Protein AF-A0AAZ3SBE6-F1 (afdb_monomer)

Structure (mmCIF, N/CA/C/O backbone):
data_AF-A0AAZ3SBE6-F1
#
_entry.id   AF-A0AAZ3SBE6-F1
#
loop_
_atom_site.group_PDB
_atom_site.id
_atom_site.type_symbol
_atom_site.label_atom_id
_atom_site.label_alt_id
_atom_site.label_comp_id
_atom_site.label_asym_id
_atom_site.label_entity_id
_atom_site.label_seq_id
_atom_site.pdbx_PDB_ins_code
_atom_site.Cartn_x
_atom_site.Cartn_y
_atom_site.Cartn_z
_atom_site.occupancy
_atom_site.B_iso_or_equiv
_atom_site.auth_seq_id
_atom_site.auth_comp_id
_atom_site.auth_asym_id
_atom_site.auth_atom_id
_atom_site.pdbx_PDB_model_num
ATOM 1 N N . MET A 1 1 ? -58.672 59.841 57.257 1.00 48.72 1 MET A N 1
ATOM 2 C CA . MET A 1 1 ? -59.057 59.284 55.943 1.00 48.72 1 MET A CA 1
ATOM 3 C C . MET A 1 1 ? -57.813 59.080 55.098 1.00 48.72 1 MET A C 1
ATOM 5 O O . MET A 1 1 ? -57.321 60.045 54.529 1.00 48.72 1 MET A O 1
ATOM 9 N N . LYS A 1 2 ? -57.314 57.847 55.048 1.00 37.62 2 LYS A N 1
ATOM 10 C CA . LYS A 1 2 ? -57.009 57.119 53.811 1.00 37.62 2 LYS A CA 1
ATOM 11 C C . LYS A 1 2 ? -56.460 55.758 54.218 1.00 37.62 2 LYS A C 1
ATOM 13 O O . LYS A 1 2 ? -55.415 55.681 54.853 1.00 37.62 2 LYS A O 1
ATOM 18 N N . MET A 1 3 ? -57.268 54.742 53.952 1.00 44.31 3 MET A N 1
ATOM 19 C CA . MET A 1 3 ? -56.828 53.362 53.905 1.00 44.31 3 MET A CA 1
ATOM 20 C C . MET A 1 3 ? -56.060 53.117 52.594 1.00 44.31 3 MET A C 1
ATOM 22 O O . MET A 1 3 ? -56.175 53.900 51.647 1.00 44.31 3 MET A O 1
ATOM 26 N N . ASP A 1 4 ? -55.345 51.992 52.605 1.00 48.34 4 ASP A N 1
ATOM 27 C CA . ASP A 1 4 ? -54.994 51.139 51.465 1.00 48.34 4 ASP A CA 1
ATOM 28 C C . ASP A 1 4 ? -53.674 51.414 50.741 1.00 48.34 4 ASP A C 1
ATOM 30 O O . ASP A 1 4 ? -53.627 51.987 49.655 1.00 48.34 4 ASP A O 1
ATOM 34 N N . SER A 1 5 ? -52.603 50.857 51.316 1.00 45.94 5 SER A N 1
ATOM 35 C CA . SER A 1 5 ? -51.370 50.525 50.584 1.00 45.94 5 SER A CA 1
ATOM 36 C C . SER A 1 5 ? -51.027 49.023 50.636 1.00 45.94 5 SER A C 1
ATOM 38 O O . SER A 1 5 ? -50.008 48.614 50.095 1.00 45.94 5 SER A O 1
ATOM 40 N N . GLU A 1 6 ? -51.872 48.192 51.258 1.00 49.91 6 GLU A N 1
ATOM 41 C CA . GLU A 1 6 ? -51.632 46.754 51.507 1.00 49.91 6 GLU A CA 1
ATOM 42 C C . GLU A 1 6 ? -52.179 45.819 50.404 1.00 49.91 6 GLU A C 1
ATOM 44 O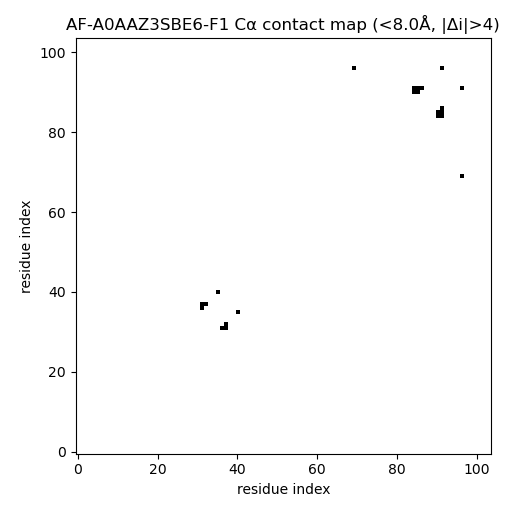 O . GLU A 1 6 ? -52.276 44.615 50.609 1.00 49.91 6 GLU A O 1
ATOM 49 N N . LEU A 1 7 ? -52.564 46.329 49.225 1.00 53.06 7 LEU A N 1
ATOM 50 C CA . LEU A 1 7 ? -53.282 45.524 48.218 1.00 53.06 7 LEU A CA 1
ATOM 51 C C . LEU A 1 7 ? -52.663 45.477 46.819 1.00 53.06 7 LEU A C 1
ATOM 53 O O . LEU A 1 7 ? -53.398 45.293 45.856 1.00 53.06 7 LEU A O 1
ATOM 57 N N . LEU A 1 8 ? -51.340 45.571 46.667 1.00 46.09 8 LEU A N 1
ATOM 58 C CA . LEU A 1 8 ? -50.687 45.204 45.399 1.00 46.09 8 LEU A CA 1
ATOM 59 C C . LEU A 1 8 ? -49.341 44.502 45.624 1.00 46.09 8 LEU A C 1
ATOM 61 O O . LEU A 1 8 ? -48.307 44.941 45.126 1.00 46.09 8 LEU A O 1
ATOM 65 N N . LEU A 1 9 ? -49.358 43.375 46.341 1.00 51.62 9 LEU A N 1
ATOM 66 C CA . LEU A 1 9 ? -48.351 42.341 46.104 1.00 51.62 9 LEU A CA 1
ATOM 67 C C . LEU A 1 9 ? -48.700 41.709 44.747 1.00 51.62 9 LEU A C 1
ATOM 69 O O . LEU A 1 9 ? -49.643 40.928 44.622 1.00 51.62 9 LEU A O 1
ATOM 73 N N . SER A 1 10 ? -48.038 42.174 43.694 1.00 48.91 10 SER A N 1
ATOM 74 C CA . SER A 1 10 ? -48.286 41.742 42.323 1.00 48.91 10 SER A CA 1
ATOM 75 C C . SER A 1 10 ? -47.870 40.271 42.130 1.00 48.91 10 SER A C 1
ATOM 77 O O . SER A 1 10 ? -46.821 39.868 42.634 1.00 48.91 10 SER A O 1
ATOM 79 N N . PRO A 1 11 ? -48.611 39.470 41.331 1.00 53.03 11 PRO A N 1
ATOM 80 C CA . PRO A 1 11 ? -48.215 38.100 40.958 1.00 53.03 11 PRO A CA 1
ATOM 81 C C . PRO A 1 11 ? -46.832 38.011 40.289 1.00 53.03 11 PRO A C 1
ATOM 83 O O . PRO A 1 11 ? -46.258 36.935 40.180 1.00 53.03 11 PRO A O 1
ATOM 86 N N . ALA A 1 12 ? -46.305 39.149 39.831 1.00 54.19 12 ALA A N 1
ATOM 87 C CA . ALA A 1 12 ? -45.020 39.273 39.159 1.00 54.19 12 ALA A CA 1
ATOM 88 C C . ALA A 1 12 ? -43.806 39.101 40.090 1.00 54.19 12 ALA A C 1
ATOM 90 O O . ALA A 1 12 ? -42.759 38.693 39.606 1.00 54.19 12 ALA A O 1
ATOM 91 N N . ILE A 1 13 ? -43.922 39.393 41.394 1.00 53.56 13 ILE A N 1
ATOM 92 C CA . ILE A 1 13 ? -42.797 39.220 42.336 1.00 53.56 13 ILE A CA 1
ATOM 93 C C . ILE A 1 13 ? -42.590 37.733 42.647 1.00 53.56 13 ILE A C 1
ATOM 95 O O . ILE A 1 13 ? -41.464 37.256 42.615 1.00 53.56 13 ILE A O 1
ATOM 99 N N . PHE A 1 14 ? -43.680 36.986 42.845 1.00 48.47 14 PHE A N 1
ATOM 100 C CA . PHE A 1 14 ? -43.625 35.544 43.095 1.00 48.47 14 PHE A CA 1
ATOM 101 C C . PHE A 1 14 ? -43.053 34.771 41.895 1.00 48.47 14 PHE A C 1
ATOM 103 O O . PHE A 1 14 ? -42.191 33.919 42.065 1.00 48.47 14 PHE A O 1
ATOM 110 N N . LEU A 1 15 ? -43.459 35.132 40.671 1.00 51.81 15 LEU A N 1
ATOM 111 C CA . LEU A 1 15 ? -42.925 34.514 39.453 1.00 51.81 15 LEU A CA 1
ATOM 112 C C . LEU A 1 15 ? -41.456 34.874 39.191 1.00 51.81 15 LEU A C 1
ATOM 114 O O . LEU A 1 15 ? -40.718 34.036 38.693 1.00 51.81 15 LEU A O 1
ATOM 118 N N . ALA A 1 16 ? -41.021 36.090 39.535 1.00 54.62 16 ALA A N 1
ATOM 119 C CA . ALA A 1 16 ? -39.625 36.497 39.370 1.00 54.62 16 ALA A CA 1
ATOM 120 C C . ALA A 1 16 ? -38.686 35.786 40.362 1.00 54.62 16 ALA A C 1
ATOM 122 O O . ALA A 1 16 ? -37.571 35.430 39.994 1.00 54.62 16 ALA A O 1
ATOM 123 N N . GLU A 1 17 ? -39.135 35.551 41.599 1.00 54.22 17 GLU A N 1
ATOM 124 C CA . GLU A 1 17 ? -38.374 34.789 42.600 1.00 54.22 17 GLU A CA 1
ATOM 125 C C . GLU A 1 17 ? -38.316 33.287 42.264 1.00 54.22 17 GLU A C 1
ATOM 127 O O . GLU A 1 17 ? -37.265 32.671 42.440 1.00 54.22 17 GLU A O 1
ATOM 132 N N . GLU A 1 18 ? -39.398 32.697 41.737 1.00 54.59 18 GLU A N 1
ATOM 133 C CA . GLU A 1 18 ? -39.406 31.308 41.245 1.00 54.59 18 GLU A CA 1
ATOM 134 C C . GLU A 1 18 ? -38.521 31.131 39.995 1.00 54.59 18 GLU A C 1
ATOM 136 O O . GLU A 1 18 ? -37.746 30.179 39.920 1.00 54.59 18 GLU A O 1
ATOM 141 N N . GLU A 1 19 ? -38.555 32.077 39.048 1.00 55.81 19 GLU A N 1
ATOM 142 C CA . GLU A 1 19 ? -37.748 32.034 37.819 1.00 55.81 19 GLU A CA 1
ATOM 143 C C . GLU A 1 19 ? -36.240 32.242 38.102 1.00 55.81 19 GLU A C 1
ATOM 145 O O . GLU A 1 19 ? -35.392 31.607 37.467 1.00 55.81 19 GLU A O 1
ATOM 150 N N . GLU A 1 20 ? -35.878 33.060 39.101 1.00 57.38 20 GLU A N 1
ATOM 151 C CA . GLU A 1 20 ? -34.493 33.170 39.592 1.00 57.38 20 GLU A CA 1
ATOM 152 C C . GLU A 1 20 ? -34.039 31.940 40.398 1.00 57.38 20 GLU A C 1
ATOM 154 O O . GLU A 1 20 ? -32.880 31.522 40.285 1.00 57.38 20 GLU A O 1
ATOM 159 N N . ALA A 1 21 ? -34.928 31.333 41.190 1.00 59.75 21 ALA A N 1
ATOM 160 C CA . ALA A 1 21 ? -34.623 30.111 41.932 1.00 59.75 21 ALA A CA 1
ATOM 161 C C . ALA A 1 21 ? -34.338 28.938 40.979 1.00 59.75 21 ALA A C 1
ATOM 163 O O . ALA A 1 21 ? -33.321 28.254 41.141 1.00 59.75 21 ALA A O 1
ATOM 164 N N . ASP A 1 22 ? -35.152 28.777 39.933 1.00 64.69 22 ASP A N 1
ATOM 165 C CA . ASP A 1 22 ? -34.962 27.766 38.889 1.00 64.69 22 ASP A CA 1
ATOM 166 C C . ASP A 1 22 ? -33.638 27.969 38.133 1.00 64.69 22 ASP A C 1
ATOM 168 O O . ASP A 1 22 ? -32.927 27.007 37.838 1.00 64.69 22 ASP A O 1
ATOM 172 N N . MET A 1 23 ? -33.239 29.220 37.876 1.00 66.00 23 MET A N 1
ATOM 173 C CA . MET A 1 23 ? -31.947 29.563 37.259 1.00 66.00 23 MET A CA 1
ATOM 174 C C . MET A 1 23 ? -30.736 29.178 38.125 1.00 66.00 23 MET A C 1
ATOM 176 O O . MET A 1 23 ? -29.648 28.920 37.598 1.00 66.00 23 MET A O 1
ATOM 180 N N . SER A 1 24 ? -30.897 29.134 39.448 1.00 74.00 24 SER A N 1
ATOM 181 C CA . SER A 1 24 ? -29.827 28.762 40.377 1.00 74.00 24 SER A CA 1
ATOM 182 C C . SER A 1 24 ? -29.648 27.244 40.507 1.00 74.00 24 SER A C 1
ATOM 184 O O . SER A 1 24 ? -28.511 26.784 40.639 1.00 74.00 24 SER A O 1
ATOM 186 N N . ASP A 1 25 ? -30.727 26.464 40.374 1.00 86.50 25 ASP A N 1
ATOM 187 C CA . ASP A 1 25 ? -30.717 25.001 40.520 1.00 86.50 25 ASP A CA 1
ATOM 188 C C . ASP A 1 25 ? -29.893 24.315 39.416 1.00 86.50 25 ASP A C 1
ATOM 190 O O . ASP A 1 25 ? -29.097 23.410 39.676 1.00 86.50 25 ASP A O 1
ATOM 194 N N . TRP A 1 26 ? -29.948 24.842 38.188 1.00 86.00 26 TRP A N 1
ATOM 195 C CA . TRP A 1 26 ? -29.117 24.372 37.068 1.00 86.00 26 TRP A CA 1
ATOM 196 C C . TRP A 1 26 ? -27.609 24.558 37.281 1.00 86.00 26 TRP A C 1
ATOM 198 O O . TRP A 1 26 ? -26.807 23.901 36.613 1.00 86.00 26 TRP A O 1
ATOM 208 N N . ASN A 1 27 ? -27.211 25.434 38.206 1.00 87.12 27 ASN A N 1
ATOM 209 C CA . ASN A 1 27 ? -25.810 25.691 38.530 1.00 87.12 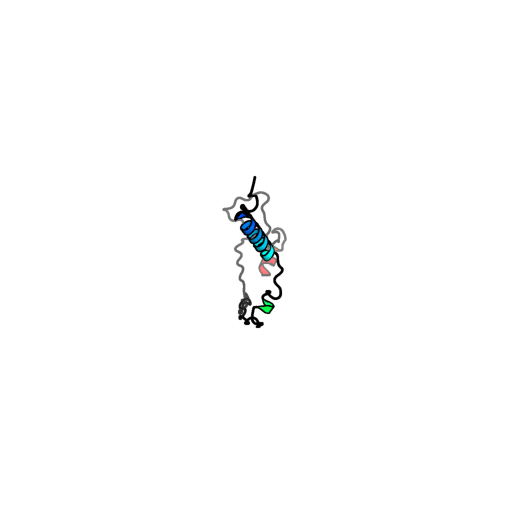27 ASN A CA 1
ATOM 210 C C . ASN A 1 27 ? -25.295 24.828 39.693 1.00 87.12 27 ASN A C 1
ATOM 212 O O . ASN A 1 27 ? -24.106 24.901 40.025 1.00 87.12 27 ASN A O 1
ATOM 216 N N . LEU A 1 28 ? -26.142 23.997 40.314 1.00 87.62 28 LEU A N 1
ATOM 217 C CA . LEU A 1 28 ? -25.710 23.124 41.398 1.00 87.62 28 LEU A CA 1
ATOM 218 C C . LEU A 1 28 ? -24.890 21.933 40.863 1.00 87.62 28 LEU A C 1
ATOM 220 O O . LEU A 1 28 ? -25.295 21.233 39.931 1.00 87.62 28 LEU A O 1
ATOM 224 N N . PRO A 1 29 ? -23.724 21.639 41.466 1.00 90.00 29 PRO A N 1
ATOM 225 C CA . PRO A 1 29 ? -22.912 20.507 41.055 1.00 90.00 29 PRO A CA 1
ATOM 226 C C . PRO A 1 29 ? -23.583 19.185 41.444 1.00 90.00 29 PRO A C 1
ATOM 228 O O . PRO A 1 29 ? -23.748 18.863 42.621 1.00 90.00 29 PRO A O 1
ATOM 231 N N . LEU A 1 30 ? -23.896 18.370 40.440 1.00 90.69 30 LEU A N 1
ATOM 232 C CA . LEU A 1 30 ? -24.498 17.055 40.642 1.00 90.69 30 LEU A CA 1
ATOM 233 C C . LEU A 1 30 ? -23.451 16.026 41.099 1.00 90.69 30 LEU A C 1
ATOM 235 O O . LEU A 1 30 ? -22.565 15.603 40.344 1.00 90.69 30 LEU A O 1
ATOM 239 N N . ALA A 1 31 ? -23.555 15.600 42.359 1.00 93.25 31 ALA A N 1
ATOM 240 C CA . ALA A 1 31 ? -22.686 14.584 42.941 1.00 93.25 31 ALA A CA 1
ATOM 241 C C . ALA A 1 31 ? -23.077 13.170 42.478 1.00 93.25 31 ALA A C 1
ATOM 243 O O . ALA A 1 31 ? -24.245 12.860 42.278 1.00 93.25 31 ALA A O 1
ATOM 244 N N . PHE A 1 32 ? -22.082 12.291 42.318 1.00 92.12 32 PHE A N 1
ATOM 245 C CA . PHE A 1 32 ? -22.276 10.868 41.988 1.00 92.12 32 PHE A CA 1
ATOM 246 C C . PHE A 1 32 ? -23.110 10.574 40.725 1.00 92.12 32 PHE A C 1
ATOM 248 O O . PHE A 1 32 ? -23.612 9.471 40.570 1.00 92.12 32 PHE A O 1
ATOM 255 N N . MET A 1 33 ? -23.198 11.507 39.773 1.00 93.69 33 MET A N 1
ATOM 256 C CA . MET A 1 33 ? -23.905 11.287 38.497 1.00 93.69 33 MET A CA 1
ATOM 257 C C . MET A 1 33 ? -22.989 10.885 37.331 1.00 93.69 33 MET A C 1
ATOM 259 O O . MET A 1 33 ? -23.412 10.781 36.183 1.00 93.69 33 MET A O 1
ATOM 263 N N . LYS A 1 34 ? -21.697 10.648 37.592 1.00 93.00 34 LYS A N 1
ATOM 264 C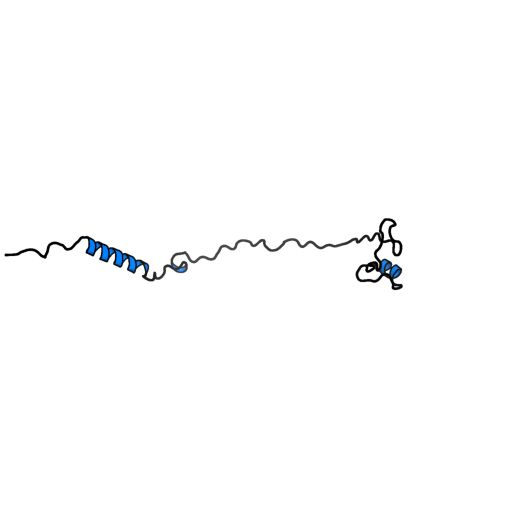 CA . LYS A 1 34 ? -20.774 10.143 36.557 1.00 93.00 34 LYS A CA 1
ATOM 265 C C . LYS A 1 34 ? -21.140 8.704 36.187 1.00 93.00 34 LYS A C 1
ATOM 267 O O . LYS A 1 34 ? -21.506 7.945 37.077 1.00 93.00 34 LYS A O 1
ATOM 272 N N . LYS A 1 35 ? -20.890 8.293 34.937 1.00 93.00 35 LYS A N 1
ATOM 273 C CA . LYS A 1 35 ? -21.161 6.931 34.419 1.00 93.00 35 LYS A CA 1
ATOM 274 C C . LYS A 1 35 ? -20.773 5.791 35.366 1.00 93.00 35 LYS A C 1
ATOM 276 O O . LYS A 1 35 ? -21.544 4.865 35.545 1.00 93.00 35 LYS A O 1
ATOM 281 N N . ARG A 1 36 ? -19.635 5.909 36.059 1.00 91.00 36 ARG A N 1
ATOM 282 C CA . ARG A 1 36 ? -19.175 4.941 37.076 1.00 91.00 36 ARG A CA 1
ATOM 283 C C . ARG A 1 36 ? -20.186 4.658 38.207 1.00 91.00 36 ARG A C 1
ATOM 285 O O . ARG A 1 36 ? -20.097 3.604 38.824 1.00 91.00 36 ARG A O 1
ATOM 292 N N . HIS A 1 37 ? -21.062 5.605 38.529 1.00 92.81 37 HIS A N 1
ATOM 293 C CA . HIS A 1 37 ? -22.018 5.523 39.638 1.00 92.81 37 HIS A CA 1
ATOM 294 C C . HIS A 1 37 ? -23.438 5.165 39.174 1.00 92.81 37 HIS A C 1
ATOM 296 O O . HIS A 1 37 ? -24.209 4.630 39.962 1.00 92.81 37 HIS A O 1
ATOM 302 N N . SER A 1 38 ? -23.784 5.469 37.918 1.00 90.88 38 SER A N 1
ATOM 303 C CA . SER A 1 38 ? -25.114 5.209 37.346 1.00 90.88 38 SER A CA 1
ATOM 304 C C . SER A 1 38 ? -25.170 3.912 36.537 1.00 90.88 38 SER A C 1
ATOM 306 O O . SER A 1 38 ? -26.207 3.259 36.483 1.00 90.88 38 SER A O 1
ATOM 308 N N . GLU A 1 39 ? -24.064 3.536 35.894 1.00 93.06 39 GLU A N 1
ATOM 309 C CA . GLU A 1 39 ? -23.961 2.332 35.074 1.00 93.06 39 GLU A CA 1
ATOM 310 C C . GLU A 1 39 ? -23.372 1.180 35.896 1.00 93.06 39 GLU A C 1
ATOM 312 O O . GLU A 1 39 ? -22.529 1.367 36.780 1.00 93.06 39 GLU A O 1
ATOM 317 N N . LYS A 1 40 ? -23.794 -0.048 35.585 1.00 92.81 40 LYS A N 1
ATOM 318 C CA . LYS A 1 40 ? -23.191 -1.246 36.165 1.00 92.81 40 LYS A CA 1
ATOM 319 C C . LYS A 1 40 ? -21.738 -1.339 35.703 1.00 92.81 40 LYS A C 1
ATOM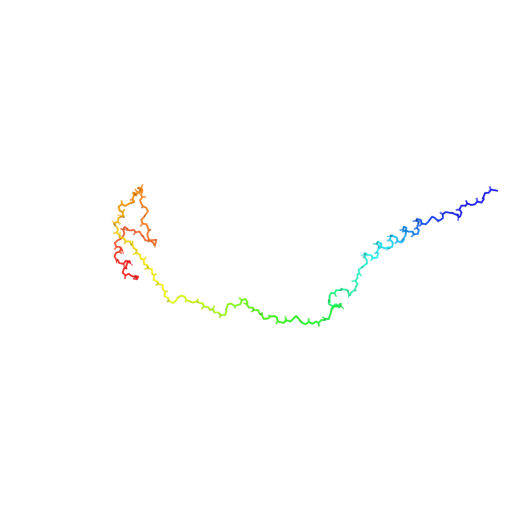 321 O O . LYS A 1 40 ? -21.460 -1.319 34.508 1.00 92.81 40 LYS A O 1
ATOM 326 N N . ILE A 1 41 ? -20.816 -1.472 36.651 1.00 90.44 41 ILE A N 1
ATOM 327 C CA . ILE A 1 41 ? -19.394 -1.628 36.342 1.00 90.44 41 ILE A CA 1
ATOM 328 C C . ILE A 1 41 ? -19.177 -3.040 35.792 1.00 90.44 41 ILE A C 1
ATOM 330 O O . ILE A 1 41 ? -19.074 -4.008 36.545 1.00 90.44 41 ILE A O 1
ATOM 334 N N . GLU A 1 42 ? -19.132 -3.153 34.470 1.00 92.81 42 GLU A N 1
ATOM 335 C CA . GLU A 1 42 ? -18.821 -4.385 33.752 1.00 92.81 42 GLU A CA 1
ATOM 336 C C . GLU A 1 42 ? -17.696 -4.164 32.737 1.00 92.81 42 GLU A C 1
ATOM 338 O O . GLU A 1 42 ? -17.494 -3.065 32.219 1.00 92.81 42 GLU A O 1
ATOM 343 N N . GLY A 1 43 ? -16.914 -5.216 32.487 1.00 87.06 43 GLY A N 1
ATOM 344 C CA . GLY A 1 43 ? -15.862 -5.181 31.476 1.00 87.06 43 GLY A CA 1
ATOM 345 C C . GLY A 1 43 ? -16.458 -5.137 30.071 1.00 87.06 43 GLY A C 1
ATOM 346 O O . GLY A 1 43 ? -17.476 -5.774 29.797 1.00 87.06 43 GLY A O 1
ATOM 347 N N . SER A 1 44 ? -15.809 -4.416 29.157 1.00 87.75 44 SER A N 1
ATOM 348 C CA . SER A 1 44 ? -16.214 -4.422 27.753 1.00 87.75 44 SER A CA 1
ATOM 349 C C . SER A 1 44 ? -16.080 -5.826 27.157 1.00 87.75 44 SER A C 1
ATOM 351 O O . SER A 1 44 ? -15.119 -6.557 27.415 1.00 87.75 44 SER A O 1
ATOM 353 N N . LYS A 1 45 ? -17.061 -6.222 26.339 1.00 88.38 45 LYS A N 1
ATOM 354 C CA . LYS A 1 45 ? -17.012 -7.503 25.625 1.00 88.38 45 LYS A CA 1
ATOM 355 C C . LYS A 1 45 ? -15.838 -7.485 24.649 1.00 88.38 45 LYS A C 1
ATOM 357 O O . LYS A 1 45 ? -15.725 -6.575 23.827 1.00 88.38 45 LYS A O 1
ATOM 362 N N . ALA A 1 46 ? -14.985 -8.504 24.719 1.00 84.06 46 ALA A N 1
ATOM 363 C CA . ALA A 1 46 ? -13.879 -8.664 23.786 1.00 84.06 46 ALA A CA 1
ATOM 364 C C . ALA A 1 46 ? -14.423 -8.999 22.388 1.00 84.06 46 ALA A C 1
ATOM 366 O O . ALA A 1 46 ? -14.767 -10.143 22.096 1.00 84.06 46 ALA A O 1
ATOM 367 N N . LEU A 1 47 ? -14.518 -7.994 21.518 1.00 85.25 47 LEU A N 1
ATOM 368 C CA . LEU A 1 47 ? -14.784 -8.208 20.099 1.00 85.25 47 LEU A CA 1
ATOM 369 C C . LEU A 1 47 ? -13.519 -8.728 19.422 1.00 85.25 47 LEU A C 1
ATOM 371 O O . LEU A 1 47 ? -12.453 -8.116 19.535 1.00 85.25 47 LEU A O 1
ATOM 375 N N . ALA A 1 48 ? -13.648 -9.841 18.699 1.00 83.62 48 ALA A N 1
ATOM 376 C CA . ALA A 1 48 ? -12.566 -10.387 17.894 1.00 83.62 48 ALA A CA 1
ATOM 377 C C . ALA A 1 48 ? -12.083 -9.334 16.884 1.00 83.62 48 ALA A C 1
ATOM 379 O O . ALA A 1 48 ? -12.865 -8.769 16.124 1.00 83.62 48 ALA A O 1
ATOM 380 N N . GLN A 1 49 ? -10.782 -9.054 16.908 1.00 84.38 49 GLN A N 1
ATOM 381 C CA . GLN A 1 49 ? -10.163 -8.002 16.111 1.00 84.38 49 GLN A CA 1
ATOM 382 C C . GLN A 1 49 ? -9.566 -8.592 14.825 1.00 84.38 49 GLN A C 1
ATOM 384 O O . GLN A 1 49 ? -8.574 -9.316 14.880 1.00 84.38 49 GLN A O 1
ATOM 389 N N . SER A 1 50 ? -10.146 -8.278 13.662 1.00 83.81 50 SER A N 1
ATOM 390 C CA . SER A 1 50 ? -9.751 -8.828 12.351 1.00 83.81 50 SER A CA 1
ATOM 391 C C . SER A 1 50 ? -8.755 -7.961 11.564 1.00 83.81 50 SER A C 1
ATOM 393 O O . SER A 1 50 ? -8.582 -8.159 10.366 1.00 83.81 50 SER A O 1
ATOM 395 N N . TRP A 1 51 ? -8.083 -7.000 12.207 1.00 84.88 51 TRP A N 1
ATOM 396 C CA . TRP A 1 51 ? -7.140 -6.086 11.536 1.00 84.88 51 TRP A CA 1
ATOM 397 C C . TRP A 1 51 ? -5.834 -6.757 11.091 1.00 84.88 51 TRP A C 1
ATOM 399 O O . TRP A 1 51 ? -5.092 -6.206 10.278 1.00 84.88 51 TRP A O 1
ATOM 409 N N . ARG A 1 52 ? -5.518 -7.943 11.622 1.00 84.62 52 ARG A N 1
ATOM 410 C CA . ARG A 1 52 ? -4.353 -8.710 11.176 1.00 84.62 52 ARG A CA 1
ATOM 411 C C . ARG A 1 52 ? -4.710 -9.498 9.927 1.00 84.62 52 ARG A C 1
ATOM 413 O O . ARG A 1 52 ? -5.560 -10.382 9.978 1.00 84.62 52 ARG A O 1
ATOM 420 N N . MET A 1 53 ? -3.998 -9.225 8.834 1.00 81.94 53 MET A N 1
ATOM 421 C CA . MET A 1 53 ? -4.031 -10.096 7.660 1.00 81.94 53 MET A CA 1
ATOM 422 C C . MET A 1 53 ? -3.625 -11.512 8.069 1.00 81.94 53 MET A C 1
ATOM 424 O O . MET A 1 53 ? -2.546 -11.718 8.633 1.00 81.94 53 MET A O 1
ATOM 428 N N . LYS A 1 54 ? -4.517 -12.468 7.801 1.00 82.25 54 LYS A N 1
ATOM 429 C CA . LYS A 1 54 ? -4.317 -13.887 8.104 1.00 82.25 54 LYS A CA 1
ATOM 430 C C . LYS A 1 54 ? -3.285 -14.513 7.166 1.00 82.25 54 LYS A C 1
ATOM 432 O O . LYS A 1 54 ? -2.419 -15.250 7.625 1.00 82.25 54 LYS A O 1
ATOM 437 N N . ASP A 1 55 ? -3.329 -14.122 5.896 1.00 87.12 55 ASP A N 1
ATOM 4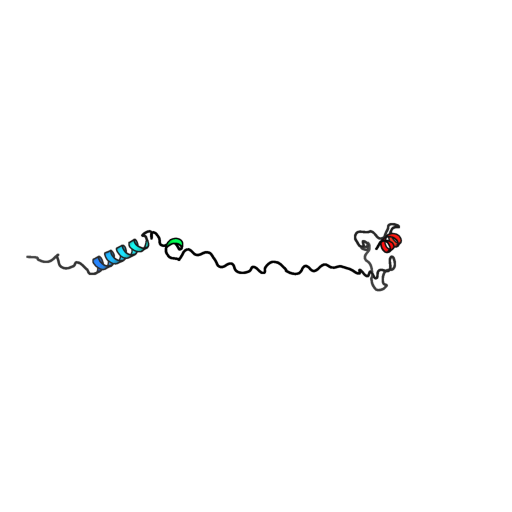38 C CA . ASP A 1 55 ? -2.453 -14.646 4.857 1.00 87.12 55 ASP A CA 1
ATOM 439 C C . ASP A 1 55 ? -1.448 -13.584 4.409 1.00 87.12 55 ASP A C 1
ATOM 441 O O . ASP A 1 55 ? -1.778 -12.410 4.232 1.00 87.12 55 ASP A O 1
ATOM 445 N N . ARG A 1 56 ? -0.191 -14.000 4.235 1.00 83.62 56 ARG A N 1
ATOM 446 C CA . ARG A 1 56 ? 0.899 -13.147 3.751 1.00 83.62 56 ARG A CA 1
ATOM 447 C C . ARG A 1 56 ? 1.381 -13.676 2.413 1.00 83.62 56 ARG A C 1
ATOM 449 O O . ARG A 1 56 ? 2.141 -14.642 2.364 1.00 83.62 56 ARG A O 1
ATOM 456 N N . MET A 1 57 ? 0.943 -13.034 1.339 1.00 87.38 57 MET A N 1
ATOM 457 C CA . MET A 1 57 ? 1.416 -13.353 -0.004 1.00 87.38 57 MET A CA 1
ATOM 458 C C . MET A 1 57 ? 2.887 -12.949 -0.153 1.00 87.38 57 MET A C 1
ATOM 460 O O . MET A 1 57 ? 3.304 -11.890 0.316 1.00 87.38 57 MET A O 1
ATOM 464 N N . LYS A 1 58 ? 3.674 -13.806 -0.804 1.00 88.56 58 LYS A N 1
ATOM 465 C CA . LYS A 1 58 ? 5.062 -13.535 -1.189 1.00 88.56 58 LYS A CA 1
ATOM 466 C C . LYS A 1 58 ? 5.206 -13.809 -2.680 1.00 88.56 58 LYS A C 1
ATOM 468 O O . LYS A 1 58 ? 4.728 -14.831 -3.163 1.00 88.56 58 LYS A O 1
ATOM 473 N N . THR A 1 59 ? 5.868 -12.914 -3.400 1.00 89.69 59 THR A N 1
ATOM 474 C CA . THR A 1 59 ? 6.228 -13.129 -4.804 1.00 89.69 59 THR A CA 1
ATOM 475 C C . T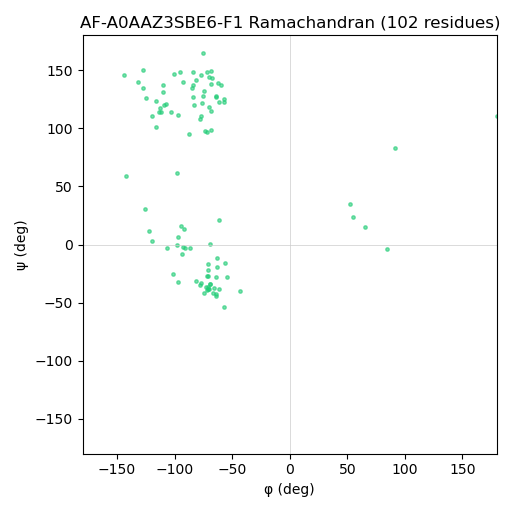HR A 1 59 ? 7.444 -14.045 -4.861 1.00 89.69 59 THR A C 1
ATOM 477 O O . THR A 1 59 ? 8.540 -13.642 -4.479 1.00 89.69 59 THR A O 1
ATOM 480 N N . VAL A 1 60 ? 7.234 -15.291 -5.285 1.00 91.12 60 VAL A N 1
ATOM 481 C CA . VAL A 1 60 ? 8.289 -16.318 -5.341 1.00 91.12 60 VAL A CA 1
ATOM 482 C C . VAL A 1 60 ? 9.209 -16.117 -6.548 1.00 91.12 60 VAL A C 1
ATOM 484 O O . VAL A 1 60 ? 10.404 -16.374 -6.456 1.00 91.12 60 VAL A O 1
ATOM 487 N N . SER A 1 61 ? 8.668 -15.623 -7.663 1.00 91.62 61 SER A N 1
ATOM 488 C CA . SER A 1 61 ? 9.400 -15.431 -8.916 1.00 91.62 61 SER A CA 1
ATOM 489 C C . SER A 1 61 ? 8.936 -14.173 -9.644 1.00 91.62 61 SER A C 1
ATOM 491 O O . SER A 1 61 ? 7.747 -13.850 -9.629 1.00 91.62 61 SER A O 1
ATOM 493 N N . VAL A 1 62 ? 9.866 -13.501 -10.322 1.00 91.69 62 VAL A N 1
ATOM 494 C CA . VAL A 1 62 ? 9.611 -12.355 -11.206 1.00 91.69 62 VAL A CA 1
ATOM 495 C C . VAL A 1 62 ? 10.353 -12.597 -12.517 1.00 91.69 62 VAL A C 1
ATOM 497 O O . VAL A 1 62 ? 11.481 -13.080 -12.496 1.00 91.69 62 VAL A O 1
ATOM 500 N N . ALA A 1 63 ? 9.725 -12.255 -13.641 1.00 91.56 63 ALA A N 1
ATOM 501 C CA . ALA A 1 63 ? 10.366 -12.225 -14.950 1.00 91.56 63 ALA A CA 1
ATOM 502 C C . ALA A 1 63 ? 10.362 -10.782 -15.467 1.00 91.56 63 ALA A C 1
ATOM 504 O O . ALA A 1 63 ? 9.303 -10.159 -15.552 1.00 91.56 63 ALA A O 1
ATOM 505 N N . LEU A 1 64 ? 11.542 -10.253 -15.793 1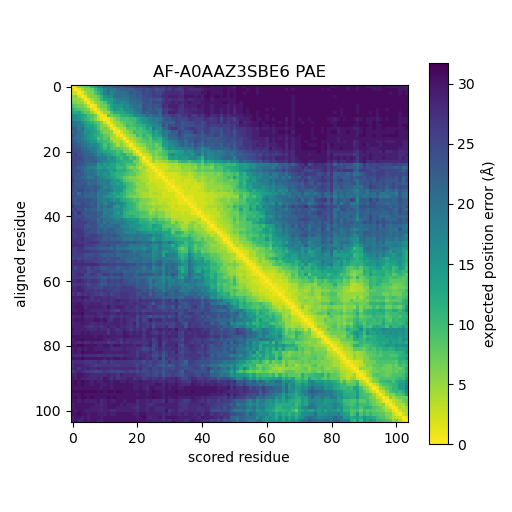.00 85.88 64 LEU A N 1
ATOM 506 C CA . LEU A 1 64 ? 11.708 -8.949 -16.432 1.00 85.88 64 LEU A CA 1
ATOM 507 C C . LEU A 1 64 ? 12.119 -9.183 -17.887 1.00 85.88 64 LEU A C 1
ATOM 509 O O . LEU A 1 64 ? 13.140 -9.811 -18.143 1.00 85.88 64 LEU A O 1
ATOM 513 N N . VAL A 1 65 ? 11.321 -8.693 -18.836 1.00 86.38 65 VAL A N 1
ATOM 514 C CA . VAL A 1 65 ? 11.606 -8.810 -20.273 1.00 86.38 65 VAL A CA 1
ATOM 515 C C . VAL A 1 65 ? 11.976 -7.433 -20.804 1.00 86.38 65 VAL A C 1
ATOM 517 O O . VAL A 1 65 ? 11.185 -6.495 -20.714 1.00 86.38 65 VAL A O 1
ATOM 520 N N . LEU A 1 66 ? 13.185 -7.311 -21.346 1.00 79.62 66 LEU A N 1
ATOM 521 C CA . LEU A 1 66 ? 13.715 -6.073 -21.911 1.00 79.62 66 LEU A CA 1
ATOM 522 C C . LEU A 1 66 ? 13.858 -6.236 -23.427 1.00 79.62 66 LEU A C 1
ATOM 524 O O . LEU A 1 66 ? 14.679 -7.016 -23.899 1.00 79.62 66 LEU A O 1
ATOM 528 N N . CYS A 1 67 ? 13.081 -5.476 -24.198 1.00 79.25 67 CYS A N 1
ATOM 529 C CA . CYS A 1 67 ? 13.140 -5.474 -25.663 1.00 79.25 67 CYS A CA 1
ATOM 530 C C . CYS A 1 67 ? 13.983 -4.294 -26.166 1.00 79.25 67 CYS A C 1
ATOM 532 O O . CYS A 1 67 ? 13.473 -3.395 -26.832 1.00 79.25 67 CYS A O 1
ATOM 534 N N . LEU A 1 68 ? 15.262 -4.254 -25.793 1.00 78.69 68 LEU A N 1
ATOM 535 C CA . LEU A 1 68 ? 16.166 -3.151 -26.126 1.00 78.69 68 LEU A CA 1
ATOM 536 C C . LEU A 1 68 ? 17.248 -3.631 -27.096 1.00 78.69 68 LEU A C 1
ATOM 538 O O . LEU A 1 68 ? 18.064 -4.481 -26.747 1.00 78.69 68 LEU A O 1
ATOM 542 N N . ASN A 1 69 ? 17.286 -3.057 -28.301 1.00 75.88 69 ASN A N 1
ATOM 543 C CA . ASN A 1 69 ? 18.396 -3.261 -29.229 1.00 75.88 69 ASN A CA 1
ATOM 544 C C . ASN A 1 69 ? 19.488 -2.218 -28.942 1.00 75.88 69 ASN A C 1
ATOM 546 O O . ASN A 1 69 ? 19.401 -1.063 -29.358 1.00 75.88 69 ASN A O 1
ATOM 550 N N . VAL A 1 70 ? 20.489 -2.588 -28.143 1.00 74.12 70 VAL A N 1
ATOM 551 C CA . VAL A 1 70 ? 21.511 -1.645 -27.671 1.00 74.12 70 VAL A CA 1
ATOM 552 C C . VAL A 1 70 ? 22.287 -1.052 -28.851 1.00 74.12 70 VAL A C 1
ATOM 554 O O . VAL A 1 70 ? 22.922 -1.767 -29.617 1.00 74.12 70 VAL A O 1
ATOM 557 N N . GLY A 1 71 ? 22.274 0.278 -28.962 1.00 67.38 71 GLY A N 1
ATOM 558 C CA . GLY A 1 71 ? 22.993 1.006 -30.013 1.00 67.38 71 GLY A CA 1
ATOM 559 C C . GLY A 1 71 ? 22.237 1.122 -31.336 1.00 67.38 71 GLY A C 1
ATOM 560 O O . GLY A 1 71 ? 22.710 1.823 -32.226 1.00 67.38 71 GLY A O 1
ATOM 561 N N . VAL A 1 72 ? 21.059 0.503 -31.446 1.00 77.12 72 VAL A N 1
ATOM 562 C CA . VAL A 1 72 ? 20.170 0.652 -32.595 1.00 77.12 72 VAL A CA 1
ATOM 563 C C . VAL A 1 72 ? 18.912 1.356 -32.136 1.00 77.12 72 VAL A C 1
ATOM 565 O O . VAL A 1 72 ? 18.123 0.838 -31.346 1.00 77.12 72 VAL A O 1
ATOM 568 N N . ASP A 1 73 ? 18.735 2.560 -32.649 1.00 71.19 73 ASP A N 1
ATOM 569 C CA . ASP A 1 73 ? 17.533 3.321 -32.386 1.00 71.19 73 ASP A CA 1
ATOM 570 C C . ASP A 1 73 ? 16.436 2.899 -33.359 1.00 71.19 73 ASP A C 1
ATOM 572 O O . ASP A 1 73 ? 16.722 2.698 -34.545 1.00 71.19 73 ASP A O 1
ATOM 576 N N . PRO A 1 74 ? 15.189 2.733 -32.883 1.00 78.50 74 PRO A N 1
ATOM 577 C CA . PRO A 1 74 ? 14.086 2.459 -33.779 1.00 78.50 74 PRO A CA 1
ATOM 578 C C . PRO A 1 74 ? 13.966 3.622 -34.776 1.00 78.50 74 PRO A C 1
ATOM 580 O O . PRO A 1 74 ? 14.077 4.786 -34.374 1.00 78.50 74 PRO A O 1
ATOM 583 N N . PRO A 1 75 ? 13.740 3.324 -36.064 1.00 75.19 75 PRO A N 1
ATOM 584 C CA . PRO A 1 75 ? 13.746 4.322 -37.135 1.00 75.19 75 PRO A CA 1
ATOM 585 C C . PRO A 1 75 ? 12.643 5.383 -36.987 1.00 75.19 75 PRO A C 1
ATOM 587 O O . PRO A 1 75 ? 12.688 6.412 -37.654 1.00 75.19 75 PRO A O 1
ATOM 590 N N . ASP A 1 76 ? 11.689 5.155 -36.084 1.00 78.31 76 ASP A N 1
ATOM 591 C CA . ASP A 1 76 ? 10.510 5.992 -35.868 1.00 78.31 76 ASP A CA 1
ATOM 592 C C . ASP A 1 76 ? 10.739 7.158 -34.889 1.00 78.31 76 ASP A C 1
ATOM 594 O O . ASP A 1 76 ? 9.834 7.961 -34.657 1.00 78.31 76 ASP A O 1
ATOM 598 N N . VAL A 1 77 ? 11.929 7.274 -34.284 1.00 74.88 77 VAL A N 1
ATOM 599 C CA . VAL A 1 77 ? 12.198 8.263 -33.229 1.00 74.88 77 VAL A CA 1
ATOM 600 C C . VAL A 1 77 ? 13.320 9.220 -33.631 1.00 74.88 77 VAL A C 1
ATOM 602 O O . VAL A 1 77 ? 14.498 8.864 -33.639 1.00 74.88 77 VAL A O 1
ATOM 605 N N . VAL A 1 78 ? 12.964 10.484 -33.882 1.00 74.56 78 VAL A N 1
ATOM 606 C CA . VAL A 1 78 ? 13.938 11.578 -34.022 1.00 74.56 78 VAL A CA 1
ATOM 607 C C . VAL A 1 78 ? 14.440 11.980 -32.636 1.00 74.56 78 VAL A C 1
ATOM 609 O O . VAL A 1 78 ? 13.661 12.357 -31.761 1.00 74.56 78 VAL A O 1
ATOM 612 N N . LYS A 1 79 ? 15.755 11.902 -32.423 1.00 71.00 79 LYS A N 1
ATOM 613 C CA . LYS A 1 79 ? 16.382 12.193 -31.129 1.00 71.00 79 LYS A CA 1
ATOM 614 C C . LYS A 1 79 ? 16.832 13.642 -31.011 1.00 71.00 79 LYS A C 1
ATOM 616 O O . LYS A 1 79 ? 17.423 14.201 -31.931 1.00 71.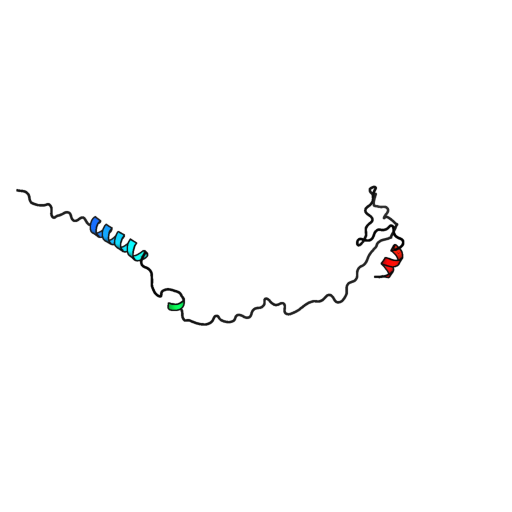00 79 LYS A O 1
ATOM 621 N N . THR A 1 80 ? 16.624 14.218 -29.833 1.00 75.56 80 THR A N 1
ATOM 622 C CA . THR A 1 80 ? 17.240 15.485 -29.434 1.00 75.56 80 THR A CA 1
ATOM 623 C C . THR A 1 80 ? 18.739 15.297 -29.168 1.00 75.56 80 THR A C 1
ATOM 625 O O . THR A 1 80 ? 19.179 14.227 -28.740 1.00 75.56 80 THR A O 1
ATOM 628 N N . SER A 1 81 ? 19.538 16.339 -29.424 1.00 75.00 81 SER A N 1
ATOM 629 C CA . SER A 1 81 ? 20.957 16.389 -29.049 1.00 75.00 81 SER A CA 1
ATOM 630 C C . SER A 1 81 ? 21.116 17.286 -27.814 1.00 75.00 81 SER A C 1
ATOM 632 O O . SER A 1 81 ? 20.848 18.484 -27.932 1.00 75.00 81 SER A O 1
ATOM 634 N N . PRO A 1 82 ? 21.519 16.759 -26.638 1.00 73.44 82 PRO A N 1
ATOM 635 C CA . PRO A 1 82 ? 21.919 15.376 -26.348 1.00 73.44 82 PRO A CA 1
ATOM 636 C C . PRO A 1 82 ? 20.741 14.425 -26.053 1.00 73.44 82 PRO A C 1
ATOM 638 O O . PRO A 1 82 ? 19.736 14.808 -25.458 1.00 73.44 82 PRO A O 1
ATOM 641 N N . CYS A 1 83 ? 20.901 13.147 -26.411 1.00 69.56 83 CYS A N 1
ATOM 642 C CA . CYS A 1 83 ? 19.916 12.095 -26.149 1.00 69.56 83 CYS A CA 1
ATOM 643 C C . CYS A 1 83 ? 20.099 11.501 -24.739 1.00 69.56 83 CYS A C 1
ATOM 645 O O . CYS A 1 83 ? 21.219 11.157 -24.350 1.00 69.56 83 CYS A O 1
ATOM 647 N N . ALA A 1 84 ? 19.003 11.320 -23.991 1.00 72.62 84 ALA A N 1
ATOM 648 C CA . ALA A 1 84 ? 19.009 10.597 -22.719 1.00 72.62 84 ALA A CA 1
ATOM 649 C C . ALA A 1 84 ? 19.277 9.099 -22.958 1.00 72.62 84 ALA A C 1
ATOM 651 O O . ALA A 1 84 ? 18.500 8.406 -23.611 1.00 72.62 84 ALA A O 1
ATOM 652 N N . ARG A 1 85 ? 20.414 8.605 -22.455 1.00 70.81 85 ARG A N 1
ATOM 653 C CA . ARG A 1 85 ? 20.935 7.253 -22.732 1.00 70.81 85 ARG A CA 1
ATOM 654 C C . ARG A 1 85 ? 21.156 6.406 -21.473 1.00 70.81 85 ARG A C 1
ATOM 656 O O . ARG A 1 85 ? 21.819 5.384 -21.567 1.00 70.81 85 ARG A O 1
ATOM 663 N N . LEU A 1 86 ? 20.665 6.829 -20.310 1.00 74.94 86 LEU A N 1
ATOM 664 C CA . LEU A 1 86 ? 20.837 6.102 -19.048 1.00 74.94 86 LEU A CA 1
ATOM 665 C C . LEU A 1 86 ? 19.762 5.010 -18.912 1.00 74.94 86 LEU A C 1
ATOM 667 O O . LEU A 1 86 ? 18.577 5.315 -19.009 1.00 74.94 86 LEU A O 1
ATOM 671 N N . GLU A 1 87 ? 20.160 3.765 -18.658 1.00 72.44 87 GLU A N 1
ATOM 672 C CA . GLU A 1 87 ? 19.258 2.625 -18.433 1.00 72.44 87 GLU A CA 1
ATOM 673 C C . GLU A 1 87 ? 19.606 1.974 -17.094 1.00 72.44 87 GLU A C 1
ATOM 675 O O . GLU A 1 87 ? 20.765 1.659 -16.852 1.00 72.44 87 GLU A O 1
ATOM 680 N N . CYS A 1 88 ? 18.632 1.813 -16.191 1.00 72.19 88 CYS A N 1
ATOM 681 C CA . CYS A 1 88 ? 18.861 1.250 -14.849 1.00 72.19 88 CYS A CA 1
ATOM 682 C C . CYS A 1 88 ? 19.989 1.952 -14.063 1.00 72.19 88 CYS A C 1
ATOM 684 O O . CYS A 1 88 ? 20.712 1.311 -13.306 1.00 72.19 88 CYS A O 1
ATOM 686 N N . TRP A 1 89 ? 20.133 3.272 -14.250 1.00 77.06 89 TRP A N 1
ATOM 687 C CA . TRP A 1 89 ? 21.222 4.096 -13.699 1.00 77.06 89 TRP A CA 1
ATOM 688 C C . TRP A 1 89 ? 22.628 3.766 -14.233 1.00 77.06 89 TRP A C 1
ATOM 690 O O . TRP A 1 89 ? 23.624 4.246 -13.697 1.00 77.06 89 TRP A O 1
ATOM 700 N N . ILE A 1 90 ? 22.714 3.011 -15.331 1.00 72.31 90 ILE A N 1
ATOM 701 C CA . ILE A 1 90 ? 23.948 2.631 -16.023 1.00 72.31 90 ILE A CA 1
ATOM 702 C C . ILE A 1 90 ? 24.008 3.370 -17.367 1.00 72.31 90 ILE A C 1
ATOM 704 O O . ILE A 1 90 ? 23.039 3.425 -18.127 1.00 72.31 90 ILE A O 1
ATOM 708 N N . GLY A 1 91 ? 25.148 4.000 -17.652 1.00 70.56 91 GLY A N 1
ATOM 709 C CA . GLY A 1 91 ? 25.366 4.736 -18.897 1.00 70.56 91 GLY A CA 1
ATOM 710 C C . GLY A 1 91 ? 25.746 3.815 -20.054 1.00 70.56 91 GLY A C 1
ATOM 711 O O . GLY A 1 91 ? 26.545 2.899 -19.879 1.00 70.56 91 GLY A O 1
ATOM 712 N N . LYS A 1 92 ? 25.246 4.106 -21.264 1.00 62.16 92 LYS A N 1
ATOM 713 C CA . LYS A 1 92 ? 25.496 3.282 -22.460 1.00 62.16 92 LYS A CA 1
ATOM 714 C C . LYS A 1 92 ? 26.936 3.293 -23.022 1.00 62.16 92 LYS A C 1
ATOM 716 O O . LYS A 1 92 ? 27.210 2.701 -24.063 1.00 62.16 92 LYS A O 1
ATOM 721 N N . ASN A 1 93 ? 27.852 4.026 -22.390 1.00 58.34 93 ASN A N 1
ATOM 722 C CA . ASN A 1 93 ? 29.131 4.424 -22.998 1.00 58.34 93 ASN A CA 1
ATOM 723 C C . ASN A 1 93 ? 30.342 3.656 -22.444 1.00 58.34 93 ASN A C 1
ATOM 725 O O . ASN A 1 93 ? 31.464 3.868 -22.894 1.00 58.34 93 ASN A O 1
ATOM 729 N N . THR A 1 94 ? 30.137 2.778 -21.466 1.00 51.03 94 THR A N 1
ATOM 730 C CA . THR A 1 94 ? 31.184 1.929 -20.893 1.00 51.03 94 THR A CA 1
ATOM 731 C C . THR A 1 94 ? 31.080 0.525 -21.482 1.00 51.03 94 THR A C 1
ATOM 733 O O . THR A 1 94 ? 29.983 0.059 -21.779 1.00 51.03 94 THR A O 1
ATOM 736 N N . GLN A 1 95 ? 32.211 -0.167 -21.653 1.00 54.47 95 GLN A N 1
ATOM 737 C CA . GLN A 1 95 ? 32.353 -1.527 -22.222 1.00 54.47 95 GLN A CA 1
ATOM 738 C C . GLN A 1 95 ? 31.614 -2.642 -21.433 1.00 54.47 95 GLN A C 1
ATOM 740 O O . GLN A 1 95 ? 31.938 -3.820 -21.523 1.00 54.47 95 GLN A O 1
ATOM 745 N N . THR A 1 96 ? 30.619 -2.278 -20.631 1.00 52.53 96 THR A N 1
ATOM 746 C CA . THR A 1 96 ? 29.854 -3.111 -19.708 1.00 52.53 96 THR A CA 1
ATOM 747 C C . THR A 1 96 ? 28.564 -3.655 -20.324 1.00 52.53 96 THR A C 1
ATOM 749 O O . THR A 1 96 ? 27.924 -4.505 -19.721 1.00 52.53 96 THR A O 1
ATOM 752 N N . HIS A 1 97 ? 28.171 -3.219 -21.523 1.00 57.72 97 HIS A N 1
ATOM 753 C CA . HIS A 1 97 ? 26.890 -3.587 -22.140 1.00 57.72 97 HIS A CA 1
ATOM 754 C C . HIS A 1 97 ? 26.615 -5.086 -22.324 1.00 57.72 97 HIS A C 1
ATOM 756 O O . HIS A 1 97 ? 25.570 -5.543 -21.860 1.00 57.72 97 HIS A O 1
ATOM 762 N N . PRO A 1 98 ? 27.503 -5.870 -22.964 1.00 59.78 98 PRO A N 1
ATOM 763 C CA . PRO A 1 98 ? 27.270 -7.304 -23.095 1.00 59.78 98 PRO A CA 1
ATOM 764 C C . PRO A 1 98 ? 27.420 -8.029 -21.751 1.00 59.78 98 PRO A C 1
ATOM 766 O O . PRO A 1 98 ? 26.789 -9.055 -21.542 1.00 59.78 98 PRO A O 1
ATOM 769 N N . LEU A 1 99 ? 28.213 -7.504 -20.812 1.00 58.50 99 LEU A N 1
ATOM 770 C CA . LEU A 1 99 ? 28.436 -8.147 -19.512 1.00 58.50 99 LEU A CA 1
ATOM 771 C C . LEU A 1 99 ? 27.270 -7.933 -18.534 1.00 58.50 99 LEU A C 1
ATOM 773 O O . LEU A 1 99 ? 26.942 -8.843 -17.785 1.00 58.50 99 LEU A O 1
ATOM 777 N N . VAL A 1 100 ? 26.608 -6.772 -18.567 1.00 58.88 100 VAL A N 1
ATOM 778 C CA . VAL A 1 100 ? 25.456 -6.462 -17.700 1.00 58.88 100 VAL A CA 1
ATOM 779 C C . VAL A 1 100 ? 24.223 -7.278 -18.087 1.00 58.88 100 VAL A C 1
ATOM 781 O O .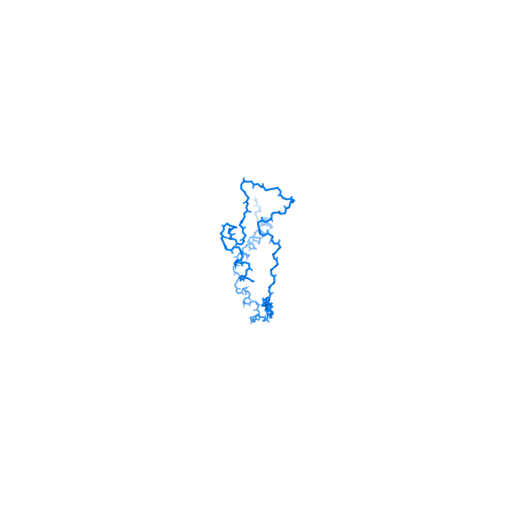 VAL A 1 100 ? 23.522 -7.755 -17.202 1.00 58.88 100 VAL A O 1
ATOM 784 N N . MET A 1 101 ? 23.982 -7.489 -19.385 1.00 60.59 101 MET A N 1
ATOM 785 C CA . MET A 1 101 ? 22.849 -8.304 -19.848 1.00 60.59 101 MET A CA 1
ATOM 786 C C . MET A 1 101 ? 23.024 -9.804 -19.561 1.00 60.59 101 MET A C 1
ATOM 788 O O . MET A 1 101 ? 22.035 -10.519 -19.509 1.00 60.59 101 MET A O 1
ATOM 792 N N . ASN A 1 102 ? 24.261 -10.277 -19.363 1.00 58.09 102 ASN A N 1
ATOM 793 C CA . ASN A 1 102 ? 24.561 -11.673 -19.015 1.00 58.09 102 ASN A CA 1
ATOM 794 C C . ASN A 1 102 ? 24.614 -11.928 -17.495 1.00 58.09 102 ASN A C 1
ATOM 796 O O . ASN A 1 102 ? 24.859 -13.058 -17.079 1.00 58.09 102 ASN A O 1
ATOM 800 N N . LEU A 1 103 ? 24.451 -10.888 -16.667 1.00 53.69 103 LEU A N 1
ATOM 801 C CA . LEU A 1 103 ? 24.474 -10.992 -15.202 1.00 53.69 103 LEU A CA 1
ATOM 802 C C . LEU A 1 103 ? 23.073 -11.071 -14.567 1.00 53.69 103 LEU A C 1
ATOM 804 O O . LEU A 1 103 ? 22.984 -11.155 -13.341 1.00 53.69 103 LEU A O 1
ATOM 808 N N . TRP A 1 104 ? 22.012 -11.030 -15.378 1.00 49.16 104 TRP A N 1
ATOM 809 C CA . TRP A 1 104 ? 20.608 -11.134 -14.967 1.00 49.16 104 TRP A CA 1
ATOM 810 C C . TRP A 1 104 ? 19.957 -12.402 -15.511 1.00 49.16 104 TRP A C 1
ATOM 812 O O . TRP A 1 104 ? 20.260 -12.767 -16.668 1.00 49.16 104 TRP A O 1
#

Radius of gyration: 45.14 Å; Cα contacts (8 Å, |Δi|>4): 11; chains: 1; bounding box: 91×76×93 Å

Sequence (104 aa):
MKMDSELLLSPAIFLAEEEEADMSDWNLPLAFMKKRHSEKIEGSKALAQSWRMKDRMKTVSVALVLCLNVGVDPPDVVKTSPCARLECWIGKNTQTHPLVMNLW

Solvent-accessible surface area (backbone atoms only — not comparable to full-atom values): 7692 Å² total; per-residue (Å²): 144,80,84,87,84,86,81,73,86,52,77,62,58,62,52,51,53,50,55,52,51,57,63,50,57,78,70,56,84,77,76,76,69,53,63,85,66,73,45,83,91,68,81,82,80,86,70,88,78,78,85,65,76,87,73,83,91,73,87,89,77,86,87,88,87,81,94,71,60,86,96,58,76,65,92,88,62,89,77,60,91,83,66,93,58,68,53,97,89,41,64,80,85,52,99,48,63,75,59,57,66,70,73,108

Foldseek 3Di:
DDDDPPPDPDPVVVVVVVVVVVVVVVVDDDPQPPCVRVPDDDDDDDDDDPPDDPDDDDDPDDDDDDPDDQPDDDPPDDADVVHDAADPNDHSPDPCVVVVVVVD

InterPro domains:
  IPR004083 Regulatory associated protein of TOR [PTHR12848] (18-91)
  IPR029347 Raptor, N-terminal CASPase-like domain [PF14538] (57-94)

Organism: Oncorhynchus tshawytscha (NCBI:txid74940)

Secondary structure (DSSP, 8-state):
----SSS---HHHHHHHHHHHHHHHTTS--TT-SHHHHS---PPP------S-S---------------TT---TT-PPPSS---EETTEETTSTTHHHHHT--

Mean predicted aligned error: 18.45 Å

pLDDT: mean 72.82, std 15.55, range [37.62, 93.69]